Protein AF-A0A3M1E8W5-F1 (afdb_monomer)

Solvent-accessible surface area (backbone atoms only — not comparable to full-atom values): 5246 Å² total; per-residue (Å²): 135,89,78,79,86,84,64,93,81,84,90,83,86,65,88,94,55,67,92,78,48,79,51,68,68,58,39,51,53,50,53,53,54,50,52,52,50,48,43,40,60,74,74,43,95,48,77,80,78,76,74,88,78,76,87,82,74,73,45,92,86,75,56,81,61,78,76,81,71,88,83,73,133

Foldseek 3Di:
DPDDPPDDDDDDDDPPDDPDQPDPVSVVVVVQQVVQQCCQVPVHPHDHRDDPDDDPQDDPVPDRDDPPPPPDD

Radius of gyration: 15.53 Å; Cα contacts (8 Å, |Δi|>4): 26; chains: 1; bounding box: 23×38×46 Å

Structure (mmCIF, N/CA/C/O backbone):
data_AF-A0A3M1E8W5-F1
#
_entry.id   AF-A0A3M1E8W5-F1
#
loop_
_atom_site.group_PDB
_atom_site.id
_atom_site.type_symbol
_atom_site.label_atom_id
_atom_site.label_alt_id
_atom_site.label_comp_id
_atom_site.label_asym_id
_atom_site.label_entity_id
_atom_site.label_seq_id
_atom_site.pdbx_PDB_ins_code
_atom_site.Cartn_x
_atom_site.Cartn_y
_atom_site.Cartn_z
_atom_site.occupancy
_atom_site.B_iso_or_equiv
_atom_site.auth_seq_id
_atom_site.auth_comp_id
_atom_site.auth_asym_id
_atom_site.auth_atom_id
_atom_site.pdbx_PDB_model_num
ATOM 1 N N . LEU A 1 1 ? -4.435 -9.508 24.220 1.00 51.31 1 LEU A N 1
ATOM 2 C CA . LEU A 1 1 ? -5.710 -9.415 23.472 1.00 51.31 1 LEU A CA 1
ATOM 3 C C . LEU A 1 1 ? -5.464 -9.889 22.033 1.00 51.31 1 LEU A C 1
ATOM 5 O O . LEU A 1 1 ? -4.763 -9.200 21.307 1.00 51.31 1 LEU A O 1
ATOM 9 N N . LYS A 1 2 ? -5.939 -11.080 21.630 1.00 50.06 2 LYS A N 1
ATOM 10 C CA . LYS A 1 2 ? -5.819 -11.567 20.238 1.00 50.06 2 LYS A CA 1
ATOM 11 C C . LYS A 1 2 ? -7.021 -11.023 19.460 1.00 50.06 2 LYS A C 1
ATOM 13 O O . LYS A 1 2 ? -8.107 -11.587 19.528 1.00 50.06 2 LYS A O 1
ATOM 18 N N . VAL A 1 3 ? -6.864 -9.862 18.830 1.00 60.62 3 VAL A N 1
ATOM 19 C CA . VAL A 1 3 ? -7.962 -9.203 18.110 1.00 60.62 3 VAL A CA 1
ATOM 20 C C . VAL A 1 3 ? -8.021 -9.751 16.685 1.00 60.62 3 VAL A C 1
ATOM 22 O O . VAL A 1 3 ? -7.332 -9.263 15.799 1.00 60.62 3 VAL A O 1
ATOM 25 N N . LEU A 1 4 ? -8.835 -10.783 16.468 1.00 67.56 4 LEU A N 1
ATOM 26 C CA . LEU A 1 4 ? -9.248 -11.215 15.130 1.00 67.56 4 LEU A CA 1
ATOM 27 C C . LEU A 1 4 ? -10.578 -10.524 14.795 1.00 67.56 4 LEU A C 1
ATOM 29 O O . LEU A 1 4 ? -11.507 -10.555 15.598 1.00 67.56 4 LEU A O 1
ATOM 33 N N . GLY A 1 5 ? -10.659 -9.867 13.635 1.00 67.94 5 GLY A N 1
ATOM 34 C CA . GLY A 1 5 ? -11.918 -9.358 13.069 1.00 67.94 5 GLY A CA 1
ATOM 35 C C . GLY A 1 5 ? -12.343 -7.930 13.439 1.00 67.94 5 GLY A C 1
ATOM 36 O O . GLY A 1 5 ? -13.321 -7.453 12.881 1.00 67.94 5 GLY A O 1
ATOM 37 N N . LYS A 1 6 ? -11.626 -7.220 14.322 1.00 78.12 6 LYS A N 1
ATOM 38 C CA . LYS A 1 6 ? -11.889 -5.784 14.602 1.00 78.12 6 LYS A CA 1
ATOM 39 C C . LYS A 1 6 ? -10.871 -4.832 13.975 1.00 78.12 6 LYS A C 1
ATOM 41 O O . LYS A 1 6 ? -10.889 -3.643 14.268 1.00 78.12 6 LYS A O 1
ATOM 46 N N . VAL A 1 7 ? -9.950 -5.361 13.174 1.00 84.81 7 VAL A N 1
ATOM 47 C CA . VAL A 1 7 ? -8.910 -4.572 12.514 1.00 84.81 7 VAL A CA 1
ATOM 48 C C . VAL A 1 7 ? -9.112 -4.625 11.002 1.00 84.81 7 VAL A C 1
ATOM 50 O O . VAL A 1 7 ? -9.408 -5.701 10.475 1.00 84.81 7 VAL A O 1
ATOM 53 N N . PRO A 1 8 ? -8.967 -3.492 10.302 1.00 90.06 8 PRO A N 1
ATOM 54 C CA . PRO A 1 8 ? -9.067 -3.456 8.854 1.00 90.06 8 PRO A CA 1
ATOM 55 C C . PRO A 1 8 ? -7.908 -4.243 8.233 1.00 90.06 8 PRO A C 1
ATOM 57 O O . PRO A 1 8 ? -6.744 -4.023 8.565 1.00 90.06 8 PRO A O 1
ATOM 60 N N . VAL A 1 9 ? -8.227 -5.163 7.321 1.00 91.12 9 VAL A N 1
ATOM 61 C CA . VAL A 1 9 ? -7.245 -5.968 6.578 1.00 91.12 9 VAL A CA 1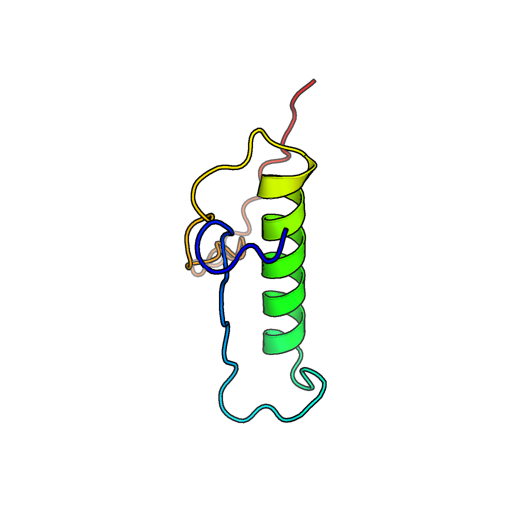
ATOM 62 C C . VAL A 1 9 ? -7.565 -5.890 5.092 1.00 91.12 9 VAL A C 1
ATOM 64 O O . VAL A 1 9 ? -8.729 -5.947 4.694 1.00 91.12 9 VAL A O 1
ATOM 67 N N . ARG A 1 10 ? -6.528 -5.777 4.258 1.00 92.75 10 ARG A N 1
ATOM 68 C CA . ARG A 1 10 ? -6.661 -5.772 2.801 1.00 92.75 10 ARG A CA 1
ATOM 69 C C . ARG A 1 10 ? -5.612 -6.666 2.157 1.00 92.75 10 ARG A C 1
ATOM 71 O O . ARG A 1 10 ? -4.419 -6.467 2.357 1.00 92.75 10 ARG A O 1
ATOM 78 N N . LEU A 1 11 ? -6.078 -7.602 1.334 1.00 93.31 11 LEU A N 1
ATOM 79 C CA . LEU A 1 11 ? -5.246 -8.350 0.399 1.00 93.31 11 LEU A CA 1
ATOM 80 C C . LEU A 1 11 ? -5.231 -7.617 -0.947 1.00 93.31 11 LEU A C 1
ATOM 82 O O . LEU A 1 11 ? -6.285 -7.276 -1.480 1.00 93.31 11 LEU A O 1
ATOM 86 N N . VAL A 1 12 ? -4.040 -7.389 -1.495 1.00 92.81 12 VAL A N 1
ATOM 87 C CA . VAL A 1 12 ? -3.840 -6.900 -2.865 1.00 92.81 12 VAL A CA 1
ATOM 88 C C . VAL A 1 12 ? -3.004 -7.942 -3.588 1.00 92.81 12 VAL A C 1
ATOM 90 O O . VAL A 1 12 ? -1.942 -8.326 -3.101 1.00 92.81 12 VAL A O 1
ATOM 93 N N . TRP A 1 13 ? -3.508 -8.430 -4.718 1.00 92.19 13 TRP A N 1
ATOM 94 C CA . TRP A 1 13 ? -2.869 -9.484 -5.497 1.00 92.19 13 TRP A CA 1
ATOM 95 C C . TRP A 1 13 ? -2.393 -8.943 -6.843 1.00 92.19 13 TRP A C 1
ATOM 97 O O . TRP A 1 13 ? -3.168 -8.308 -7.555 1.00 92.19 13 TRP A O 1
ATOM 107 N N . TYR A 1 14 ? -1.137 -9.226 -7.197 1.00 92.62 14 TYR A N 1
ATOM 108 C CA . TYR A 1 14 ? -0.526 -8.836 -8.469 1.00 92.62 14 TYR A CA 1
ATOM 109 C C . TYR A 1 14 ? -0.331 -10.078 -9.354 1.00 92.62 14 TYR A C 1
ATOM 111 O O . TYR A 1 14 ? 0.584 -10.867 -9.114 1.00 92.62 14 TYR A O 1
ATOM 119 N N . PRO A 1 15 ? -1.180 -10.303 -10.373 1.00 91.75 15 PRO A N 1
ATOM 120 C CA . PRO A 1 15 ? -1.102 -11.507 -11.195 1.00 91.75 15 PRO A CA 1
ATOM 121 C C . PRO A 1 15 ? 0.223 -11.630 -11.957 1.00 91.75 15 PRO A C 1
ATOM 123 O O . PRO A 1 15 ? 0.683 -10.691 -12.612 1.00 91.75 15 PRO A O 1
ATOM 126 N N . GLY A 1 16 ? 0.820 -12.823 -11.912 1.00 91.25 16 GLY A N 1
ATOM 127 C CA . GLY A 1 16 ? 2.084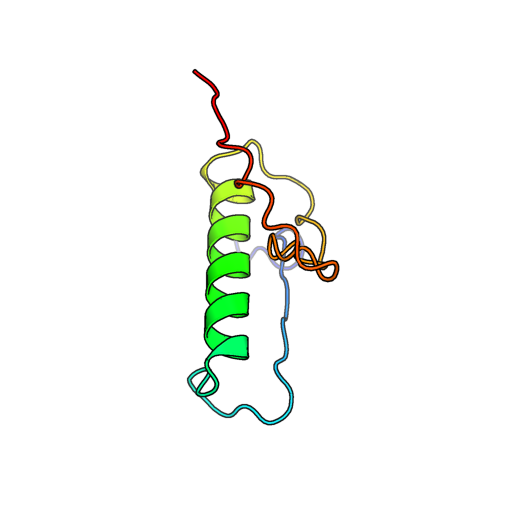 -13.116 -12.596 1.00 91.25 16 GLY A CA 1
ATOM 128 C C . GLY A 1 16 ? 3.322 -12.484 -11.949 1.00 91.25 16 GLY A C 1
ATOM 129 O O . GLY A 1 16 ? 4.394 -12.516 -12.555 1.00 91.25 16 GLY A O 1
ATOM 130 N N . GLU A 1 17 ? 3.186 -11.912 -10.751 1.00 90.38 17 GLU A N 1
ATOM 131 C CA . GLU A 1 17 ? 4.304 -11.552 -9.880 1.00 90.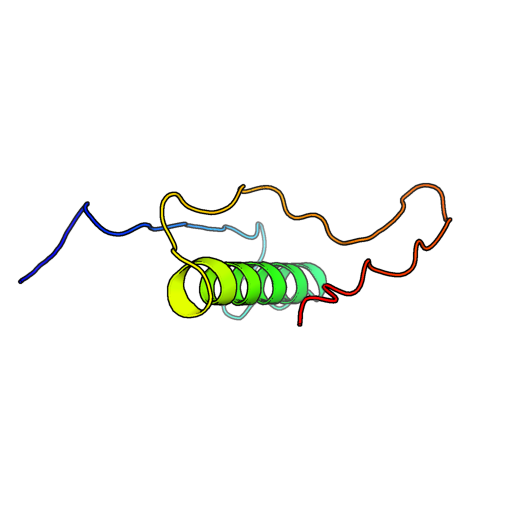38 17 GLU A CA 1
ATOM 132 C C . GLU A 1 17 ? 4.677 -12.709 -8.954 1.00 90.38 17 GLU A C 1
ATOM 134 O O . GLU A 1 17 ? 3.820 -13.451 -8.473 1.00 90.38 17 GLU A O 1
ATOM 139 N N . GLY A 1 18 ? 5.977 -12.849 -8.701 1.00 84.88 18 GLY A N 1
ATOM 140 C CA . GLY A 1 18 ? 6.507 -13.713 -7.649 1.00 84.88 18 GLY A CA 1
ATOM 141 C C . GLY A 1 18 ? 6.783 -12.919 -6.372 1.00 84.88 18 GLY A C 1
ATOM 142 O O . GLY A 1 18 ? 6.291 -11.807 -6.181 1.00 84.88 18 GLY A O 1
ATOM 143 N N . HIS A 1 19 ? 7.632 -13.456 -5.497 1.00 84.25 19 HIS A N 1
ATOM 144 C CA . HIS A 1 19 ? 8.105 -12.687 -4.350 1.00 84.25 19 HIS A CA 1
ATOM 145 C C . HIS A 1 19 ? 8.872 -11.429 -4.808 1.00 84.25 19 HIS A C 1
ATOM 147 O O . HIS A 1 19 ? 9.744 -11.504 -5.676 1.00 84.25 19 HIS A O 1
ATOM 153 N N . GLY A 1 20 ? 8.562 -10.278 -4.201 1.00 79.88 20 GLY A N 1
ATOM 154 C CA . GLY A 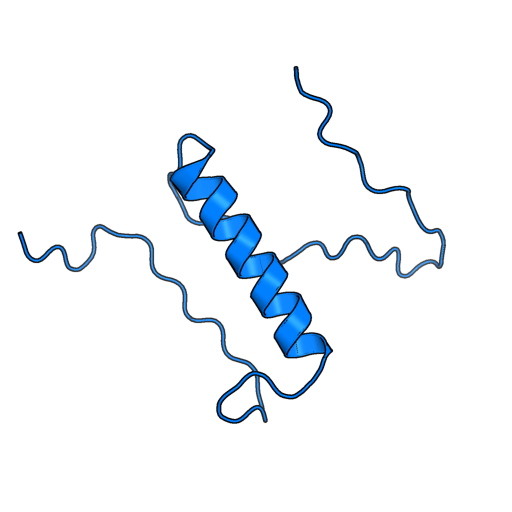1 20 ? 9.358 -9.052 -4.327 1.00 79.88 20 GLY A CA 1
ATOM 155 C C . GLY A 1 20 ? 8.857 -7.976 -5.300 1.00 79.88 20 GLY A C 1
ATOM 156 O O . GLY A 1 20 ? 9.605 -7.023 -5.520 1.00 79.88 20 GLY A O 1
ATOM 157 N N . ASN A 1 21 ? 7.641 -8.088 -5.862 1.00 84.38 21 ASN A N 1
ATOM 158 C CA . ASN A 1 21 ? 7.039 -7.092 -6.773 1.00 84.38 21 ASN A CA 1
ATOM 159 C C . ASN A 1 21 ? 8.049 -6.613 -7.839 1.00 84.38 21 ASN A C 1
ATOM 161 O O . ASN A 1 21 ? 8.541 -5.477 -7.796 1.00 84.38 21 ASN A O 1
ATOM 165 N N . ARG A 1 22 ? 8.447 -7.521 -8.741 1.00 87.06 22 ARG A N 1
ATOM 166 C CA . ARG A 1 22 ? 9.559 -7.303 -9.679 1.00 87.06 22 ARG A CA 1
ATOM 167 C C . ARG A 1 22 ? 9.223 -6.300 -10.778 1.00 87.06 22 ARG A C 1
ATOM 169 O O . ARG A 1 22 ? 10.122 -5.579 -11.205 1.00 87.06 22 ARG A O 1
ATOM 176 N N . ARG A 1 23 ? 7.982 -6.246 -11.266 1.00 93.06 23 ARG A N 1
ATOM 177 C CA . ARG A 1 23 ? 7.568 -5.286 -12.299 1.00 93.06 23 ARG A CA 1
ATOM 178 C C . ARG A 1 23 ? 7.379 -3.907 -11.676 1.00 93.06 23 ARG A C 1
ATOM 180 O O . ARG A 1 23 ? 6.775 -3.757 -10.613 1.00 93.06 23 ARG A O 1
ATOM 187 N N . THR A 1 24 ? 7.833 -2.885 -12.397 1.00 93.12 24 THR A N 1
ATOM 188 C CA . THR A 1 24 ? 7.774 -1.480 -11.970 1.00 93.12 24 THR A CA 1
ATOM 189 C C . THR A 1 24 ? 6.359 -1.044 -11.598 1.00 93.12 24 THR A C 1
ATOM 191 O O . THR A 1 24 ? 6.173 -0.423 -10.557 1.00 93.12 24 THR A O 1
ATOM 194 N N . ALA A 1 25 ? 5.358 -1.428 -12.397 1.00 91.50 25 ALA A N 1
ATOM 195 C CA . ALA A 1 25 ? 3.962 -1.073 -12.148 1.00 91.50 25 ALA A CA 1
ATOM 196 C C . ALA A 1 25 ? 3.434 -1.643 -10.819 1.00 91.50 25 ALA A C 1
ATOM 198 O O . ALA A 1 25 ? 2.843 -0.909 -10.032 1.00 91.50 25 ALA A O 1
ATOM 199 N N . ALA A 1 26 ? 3.703 -2.922 -10.531 1.00 93.50 26 ALA A N 1
ATOM 200 C CA . ALA A 1 26 ? 3.277 -3.565 -9.286 1.00 93.50 26 ALA A CA 1
ATOM 201 C C . ALA A 1 26 ? 3.968 -2.942 -8.065 1.00 93.50 26 ALA A C 1
ATOM 203 O O . ALA A 1 26 ? 3.329 -2.669 -7.051 1.00 93.50 26 ALA A O 1
ATOM 204 N N . ARG A 1 27 ? 5.272 -2.657 -8.173 1.00 93.12 27 ARG A N 1
ATOM 205 C CA . ARG A 1 27 ? 6.028 -1.975 -7.114 1.00 93.12 27 ARG A CA 1
ATOM 206 C C . ARG A 1 27 ? 5.494 -0.569 -6.839 1.00 93.12 27 ARG A C 1
ATOM 208 O O . ARG A 1 27 ? 5.373 -0.183 -5.680 1.00 93.12 27 ARG A O 1
ATOM 215 N N . TYR A 1 28 ? 5.202 0.188 -7.893 1.00 93.62 28 TYR A N 1
ATOM 216 C CA . TYR A 1 28 ? 4.688 1.546 -7.777 1.00 93.62 28 TYR A CA 1
ATOM 217 C C . TYR A 1 28 ? 3.302 1.572 -7.123 1.00 93.62 28 TYR A C 1
ATOM 219 O O . TYR A 1 28 ? 3.129 2.242 -6.107 1.00 93.62 28 TYR A O 1
ATOM 227 N N . ASP A 1 29 ? 2.355 0.771 -7.622 1.00 94.38 29 ASP A N 1
ATOM 228 C CA . ASP A 1 29 ? 1.019 0.658 -7.025 1.00 94.38 29 ASP A CA 1
ATOM 229 C C . ASP A 1 29 ? 1.085 0.199 -5.556 1.00 94.38 29 ASP A C 1
ATOM 231 O O . ASP A 1 29 ? 0.431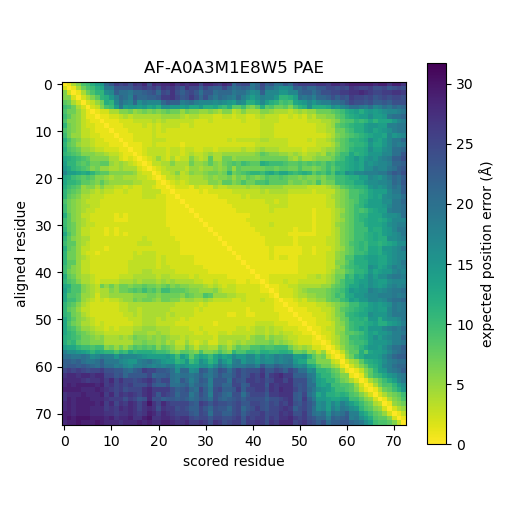 0.795 -4.699 1.00 94.38 29 ASP A O 1
ATOM 235 N N . TYR A 1 30 ? 1.937 -0.782 -5.231 1.00 94.31 30 TYR A N 1
ATOM 236 C CA . TYR A 1 30 ? 2.148 -1.217 -3.847 1.00 94.31 30 TYR A CA 1
ATOM 237 C C . TYR A 1 30 ? 2.576 -0.058 -2.936 1.00 94.31 30 TYR A C 1
ATOM 239 O O . TYR A 1 30 ? 1.989 0.139 -1.870 1.00 94.31 30 TYR A O 1
ATOM 247 N N . ASN A 1 31 ? 3.564 0.735 -3.363 1.00 94.94 31 ASN A N 1
ATOM 248 C CA . ASN A 1 31 ? 4.055 1.869 -2.582 1.00 94.94 31 ASN A CA 1
ATOM 249 C C . ASN A 1 31 ? 2.962 2.922 -2.358 1.00 94.94 31 ASN A C 1
ATOM 251 O O . ASN A 1 31 ? 2.798 3.396 -1.234 1.00 94.94 31 ASN A O 1
ATOM 255 N N . LEU A 1 32 ? 2.173 3.247 -3.386 1.00 96.00 32 LEU A N 1
ATOM 256 C CA . LEU A 1 32 ? 1.066 4.199 -3.257 1.00 96.00 32 LEU A CA 1
ATOM 257 C C . LEU A 1 32 ? -0.013 3.691 -2.295 1.00 96.00 32 LEU A C 1
ATOM 259 O O . LEU A 1 32 ? -0.465 4.429 -1.417 1.00 96.00 32 LEU A O 1
ATOM 263 N N . ARG A 1 33 ? -0.399 2.414 -2.404 1.00 96.19 33 ARG A N 1
ATOM 264 C CA . ARG A 1 33 ? -1.373 1.801 -1.488 1.00 96.19 33 ARG A CA 1
ATOM 265 C C . ARG A 1 33 ? -0.875 1.804 -0.051 1.00 96.19 33 ARG A C 1
ATOM 267 O O . ARG A 1 33 ? -1.657 2.107 0.847 1.00 96.19 33 ARG A O 1
ATOM 274 N N . MET A 1 34 ? 0.402 1.494 0.155 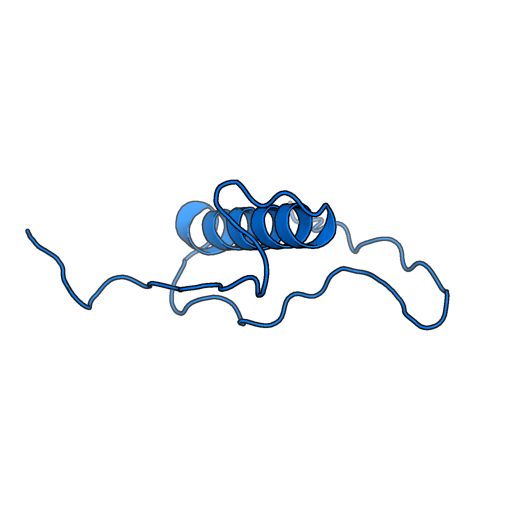1.00 95.50 34 MET A N 1
ATOM 275 C CA . MET A 1 34 ? 1.039 1.490 1.468 1.00 95.50 34 MET A CA 1
ATOM 276 C C . MET A 1 34 ? 1.039 2.892 2.088 1.00 95.50 34 MET A C 1
ATOM 278 O O . MET A 1 34 ? 0.580 3.057 3.218 1.00 95.50 34 MET A O 1
ATOM 282 N N . MET A 1 35 ? 1.470 3.913 1.342 1.00 96.06 35 MET A N 1
ATOM 283 C CA . MET A 1 35 ? 1.470 5.295 1.831 1.00 96.06 35 MET A CA 1
ATOM 284 C C . MET A 1 35 ? 0.057 5.792 2.143 1.00 96.06 35 MET A C 1
ATOM 286 O O . MET A 1 35 ? -0.165 6.360 3.211 1.00 96.06 35 MET A O 1
ATOM 290 N N . ARG A 1 36 ? -0.925 5.510 1.275 1.00 96.06 36 ARG A N 1
ATOM 291 C CA . ARG A 1 36 ? -2.336 5.837 1.531 1.00 96.06 36 ARG A CA 1
ATOM 292 C C . ARG A 1 36 ? -2.867 5.148 2.789 1.00 96.06 36 ARG A C 1
ATOM 294 O O . ARG A 1 36 ? -3.599 5.767 3.555 1.00 96.06 36 ARG A O 1
ATOM 301 N N . TRP A 1 37 ? -2.492 3.888 3.018 1.00 96.06 37 TRP A N 1
ATOM 302 C CA . TRP A 1 37 ? -2.893 3.135 4.209 1.00 96.06 37 TRP A CA 1
ATOM 303 C C . TRP A 1 37 ? -2.328 3.754 5.490 1.00 96.06 37 TRP A C 1
ATOM 305 O O . TRP A 1 37 ? -3.067 3.972 6.448 1.00 96.06 37 TRP A O 1
ATOM 315 N N . PHE A 1 38 ? -1.035 4.091 5.493 1.00 96.06 38 PHE A N 1
ATOM 316 C CA . PHE A 1 38 ? -0.405 4.748 6.635 1.00 96.06 38 PHE A CA 1
ATOM 317 C C . PHE A 1 38 ? -0.971 6.138 6.889 1.00 96.06 38 PHE A C 1
ATOM 319 O O . PHE A 1 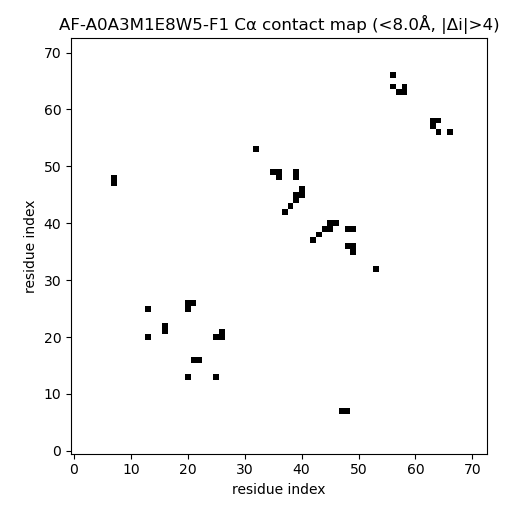38 ? -1.279 6.459 8.032 1.00 96.06 38 PHE A O 1
ATOM 326 N N . ASN A 1 39 ? -1.156 6.948 5.847 1.00 95.94 39 ASN A N 1
ATOM 327 C CA . ASN A 1 39 ? -1.742 8.273 6.009 1.00 95.94 39 ASN A CA 1
ATOM 328 C C . ASN A 1 39 ? -3.153 8.174 6.610 1.00 95.94 39 ASN A C 1
ATOM 330 O O . ASN A 1 39 ? -3.429 8.846 7.597 1.00 95.94 39 ASN A O 1
ATOM 334 N N . HIS A 1 40 ? -3.999 7.270 6.104 1.00 95.38 40 HIS A N 1
ATOM 335 C CA . HIS A 1 40 ? -5.367 7.105 6.593 1.00 95.38 40 HIS A CA 1
ATOM 336 C C . HIS A 1 40 ? -5.438 6.661 8.065 1.00 95.38 40 HIS A C 1
ATOM 338 O O . HIS A 1 40 ? -6.207 7.232 8.832 1.00 95.38 40 HIS A O 1
ATOM 344 N N . TYR A 1 41 ? -4.641 5.668 8.478 1.00 94.44 41 TYR A N 1
ATOM 345 C CA . TYR A 1 41 ? -4.744 5.096 9.829 1.00 94.44 41 TYR A CA 1
ATOM 346 C C . TYR A 1 41 ? -3.823 5.721 10.877 1.00 94.44 41 TYR A C 1
ATOM 348 O O . TYR A 1 41 ? -4.112 5.604 12.064 1.00 94.44 41 TYR A O 1
ATOM 356 N N . LEU A 1 42 ? -2.704 6.324 10.468 1.00 94.44 42 LEU A N 1
ATOM 357 C CA . LEU A 1 42 ? -1.709 6.871 11.398 1.00 94.44 42 LEU A CA 1
ATOM 358 C C . LEU A 1 42 ? -1.693 8.399 11.428 1.00 94.44 42 LEU A C 1
ATOM 360 O O . LEU A 1 42 ? -1.336 8.968 12.455 1.00 94.44 42 LEU A O 1
ATOM 364 N N . LYS A 1 43 ? -2.037 9.063 10.318 1.00 93.38 43 LYS A N 1
ATOM 365 C CA . LYS A 1 43 ? -2.006 10.533 10.208 1.00 93.38 43 LYS A CA 1
ATOM 366 C C . LYS A 1 43 ? -3.390 11.177 10.110 1.00 93.38 43 LYS A C 1
ATOM 368 O O . LYS A 1 43 ? -3.493 12.397 10.124 1.00 93.38 43 LYS A O 1
ATOM 373 N N . SER A 1 44 ? -4.451 10.386 10.003 1.00 92.38 44 SER A N 1
ATOM 374 C CA . SER A 1 44 ? -5.842 10.842 9.936 1.00 92.38 44 SER A CA 1
ATOM 375 C C . SER A 1 44 ? -6.682 10.108 10.993 1.00 92.38 44 SER A C 1
ATOM 377 O O . SER A 1 44 ? -6.170 9.191 11.635 1.00 92.38 44 SER A O 1
ATOM 379 N N . PRO A 1 45 ? -7.966 10.467 11.195 1.00 91.38 45 PRO A N 1
ATOM 380 C CA . PRO A 1 45 ? -8.822 9.804 12.186 1.00 91.38 45 PRO A CA 1
ATOM 381 C C . PRO A 1 45 ? -9.035 8.289 11.979 1.00 91.38 45 PRO A C 1
ATOM 383 O O . PRO A 1 45 ? -9.592 7.635 12.859 1.00 91.38 45 PRO A O 1
ATOM 386 N N . GLY A 1 46 ? -8.606 7.720 10.845 1.00 90.06 46 GLY A N 1
ATOM 387 C CA . GLY A 1 46 ? -8.823 6.317 10.496 1.00 90.06 46 GLY A CA 1
ATOM 388 C C . GLY A 1 46 ? -10.280 6.007 10.149 1.00 90.06 46 GLY A C 1
ATOM 389 O O . GLY A 1 46 ? -11.003 6.860 9.634 1.00 90.06 46 GLY A O 1
ATOM 390 N N . GLY A 1 47 ? -10.700 4.771 10.440 1.00 91.56 47 GLY A N 1
ATOM 391 C CA . GLY A 1 47 ? -12.052 4.269 10.185 1.00 91.56 47 GLY A CA 1
ATOM 392 C C . GLY A 1 47 ? -12.090 3.152 9.144 1.00 91.56 47 GLY A C 1
ATOM 393 O O . GLY A 1 47 ? -11.249 2.242 9.144 1.00 91.56 47 GLY A O 1
ATOM 394 N N . ASP A 1 48 ? -13.097 3.200 8.277 1.00 93.00 48 ASP A N 1
ATOM 395 C CA . ASP A 1 48 ? -13.229 2.227 7.201 1.00 93.00 48 ASP A CA 1
ATOM 396 C C . ASP A 1 48 ? -12.079 2.359 6.194 1.00 93.00 48 ASP A C 1
ATOM 398 O O . ASP A 1 48 ? -11.643 3.472 5.892 1.00 93.00 48 ASP A O 1
ATOM 402 N N . PRO A 1 49 ? -11.583 1.239 5.640 1.00 93.19 49 PRO A N 1
ATOM 403 C CA . PRO A 1 49 ? -10.484 1.259 4.687 1.00 93.19 49 PRO A CA 1
ATOM 404 C C . PRO A 1 49 ? -10.725 2.233 3.527 1.00 93.19 49 PRO A C 1
ATOM 406 O O . PRO A 1 49 ? -11.814 2.219 2.949 1.00 93.19 49 PRO A O 1
ATOM 409 N N . PRO A 1 50 ? -9.701 2.989 3.081 1.00 94.12 50 PRO A N 1
ATOM 410 C CA . PRO A 1 50 ? -9.843 3.870 1.924 1.00 94.12 50 PRO A CA 1
ATOM 411 C C . PRO A 1 50 ? -10.264 3.063 0.683 1.00 94.12 50 PRO A C 1
ATOM 413 O O . PRO A 1 50 ? -9.957 1.865 0.625 1.00 94.12 50 PRO A O 1
ATOM 416 N N . PRO A 1 51 ? -10.904 3.668 -0.335 1.00 94.25 51 PRO A N 1
ATOM 417 C CA . PRO A 1 51 ? -11.374 2.960 -1.528 1.00 94.25 51 PRO A CA 1
ATOM 418 C C . PRO A 1 51 ? -10.316 2.041 -2.153 1.00 94.25 51 PRO A C 1
ATOM 420 O O . PRO A 1 51 ? -9.115 2.317 -2.095 1.00 94.25 51 PRO A O 1
ATOM 423 N N . PHE A 1 52 ? -10.738 0.910 -2.724 1.00 92.06 52 PHE A N 1
ATOM 424 C CA . PHE A 1 52 ? -9.795 -0.025 -3.344 1.00 92.06 52 PHE A CA 1
ATOM 425 C C . PHE A 1 52 ? -9.101 0.602 -4.556 1.00 92.06 52 PHE A C 1
ATOM 427 O O . PHE A 1 52 ? -7.880 0.487 -4.683 1.00 92.06 52 PHE A O 1
ATOM 434 N N . GLU A 1 53 ? -9.861 1.284 -5.408 1.00 92.00 53 GLU A N 1
ATOM 435 C CA . GLU A 1 53 ? -9.333 1.990 -6.571 1.00 92.00 53 GLU A CA 1
ATOM 436 C C . GLU A 1 53 ? -8.337 3.064 -6.148 1.00 92.00 53 GLU A C 1
ATOM 438 O O . GLU A 1 53 ? -8.486 3.707 -5.104 1.00 92.00 53 GLU A O 1
ATOM 443 N N . LEU A 1 54 ? -7.274 3.207 -6.932 1.00 91.00 54 LEU A N 1
ATOM 444 C CA . LEU A 1 54 ? -6.230 4.185 -6.692 1.00 91.00 54 LEU A CA 1
ATOM 445 C C . LEU A 1 54 ? -6.239 5.179 -7.847 1.00 91.00 54 LEU A C 1
ATOM 447 O O . LEU A 1 54 ? -6.188 4.781 -9.008 1.00 91.00 54 LEU A O 1
ATOM 451 N N . GLN A 1 55 ? -6.330 6.462 -7.518 1.00 88.88 55 GLN A N 1
ATOM 452 C CA . GLN A 1 55 ? -6.135 7.522 -8.492 1.00 88.88 55 GLN A CA 1
ATOM 453 C C . GLN A 1 55 ? -4.631 7.714 -8.645 1.00 88.88 55 GLN A C 1
ATOM 455 O O . GLN A 1 55 ? -3.949 8.088 -7.695 1.00 88.88 55 GLN A O 1
ATOM 460 N N . TYR A 1 56 ? -4.113 7.394 -9.825 1.00 84.50 56 TYR A N 1
ATOM 461 C CA . TYR A 1 56 ? -2.680 7.480 -10.101 1.00 84.50 56 TYR A CA 1
ATOM 462 C C . TYR A 1 56 ? -2.240 8.873 -10.565 1.00 84.50 56 TYR A C 1
ATOM 464 O O . TYR A 1 56 ? -1.064 9.068 -10.843 1.00 84.50 56 TYR A O 1
ATOM 472 N N . GLY A 1 57 ? -3.175 9.825 -10.676 1.00 80.88 57 GLY A N 1
ATOM 473 C CA . GLY A 1 57 ? -2.886 11.173 -11.170 1.00 80.88 57 GLY A CA 1
ATOM 474 C C . GLY A 1 57 ? -2.479 11.214 -12.645 1.00 80.88 57 GLY A C 1
ATOM 475 O O . GLY A 1 57 ? -1.890 12.193 -13.076 1.00 80.88 5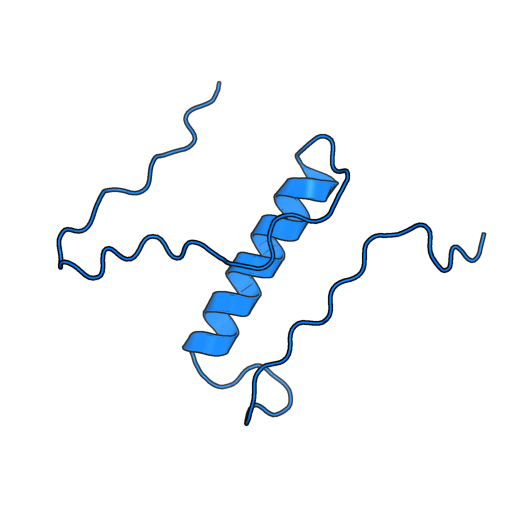7 GLY A O 1
ATOM 476 N N . PHE A 1 58 ? -2.761 10.155 -13.413 1.00 73.31 58 PHE A N 1
ATOM 477 C CA . PHE A 1 58 ? -2.547 10.158 -14.855 1.00 73.31 58 PHE A CA 1
ATOM 478 C C . PHE A 1 58 ? -3.813 10.619 -15.557 1.00 73.31 58 PHE A C 1
ATOM 480 O O . PHE A 1 58 ? -4.866 9.984 -15.460 1.00 73.31 58 PHE A O 1
ATOM 487 N N . ASP A 1 59 ? -3.676 11.688 -16.315 1.00 67.94 59 ASP A N 1
ATOM 488 C CA . ASP A 1 59 ? -4.678 12.126 -17.259 1.00 67.94 59 ASP A CA 1
ATOM 489 C C . ASP A 1 59 ? -4.480 11.340 -18.566 1.00 67.94 59 ASP A C 1
ATOM 491 O O . ASP A 1 59 ? -3.549 11.570 -19.338 1.00 67.94 59 ASP A O 1
ATOM 495 N N . LEU A 1 60 ? -5.349 10.352 -18.811 1.00 63.78 60 LEU A N 1
ATOM 496 C CA . LEU A 1 60 ? -5.298 9.514 -20.023 1.00 63.78 60 LEU A CA 1
ATOM 497 C C . LEU A 1 60 ? -5.572 10.311 -21.316 1.00 63.78 60 LEU A C 1
ATOM 499 O O . 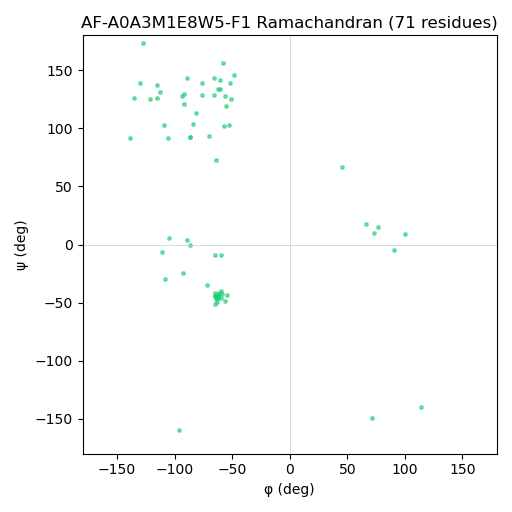LEU A 1 60 ? -5.411 9.776 -22.411 1.00 63.78 60 LEU A O 1
ATOM 503 N N . ASP A 1 61 ? -5.989 11.574 -21.190 1.00 70.56 61 ASP A N 1
ATOM 504 C CA . ASP A 1 61 ? -6.206 12.524 -22.282 1.00 70.56 61 ASP A CA 1
ATOM 505 C C . ASP A 1 61 ? -4.947 13.350 -22.635 1.00 70.56 61 ASP A C 1
ATOM 507 O O . ASP A 1 61 ? -5.003 14.202 -23.525 1.00 70.56 61 ASP A O 1
ATOM 511 N N . GLY A 1 62 ? -3.804 13.080 -21.988 1.00 56.66 62 GLY A N 1
ATOM 512 C CA . GLY A 1 62 ? -2.519 13.717 -22.285 1.00 56.66 62 GLY A CA 1
ATOM 513 C C . GLY A 1 62 ? -2.376 15.140 -21.746 1.00 56.66 62 GLY A C 1
ATOM 514 O O . GLY A 1 62 ? -1.478 15.865 -22.176 1.00 56.66 62 GLY A O 1
ATOM 515 N N . LYS A 1 63 ? -3.249 15.568 -20.829 1.00 55.75 63 LYS A N 1
ATOM 516 C CA . LYS A 1 63 ? -3.096 16.840 -20.121 1.00 55.75 63 LYS A CA 1
ATOM 517 C C . LYS A 1 63 ? -2.650 16.569 -18.701 1.00 55.75 63 LYS A C 1
ATOM 519 O O . LYS A 1 63 ? -3.506 16.423 -17.847 1.00 55.75 63 LYS A O 1
ATOM 524 N N . ASP A 1 64 ? -1.344 16.545 -18.453 1.00 57.84 64 ASP A N 1
ATOM 525 C CA . ASP A 1 64 ? -0.807 16.469 -17.093 1.00 57.84 64 ASP A CA 1
ATOM 526 C C . ASP A 1 64 ? -1.430 17.581 -16.232 1.00 57.84 64 ASP A C 1
ATOM 528 O O . ASP A 1 64 ? -1.063 18.756 -16.357 1.00 57.84 64 ASP A O 1
ATOM 532 N N . LYS A 1 65 ? -2.404 17.253 -15.375 1.00 56.03 65 LYS A N 1
ATOM 533 C CA . LYS A 1 65 ? -2.824 18.184 -14.333 1.00 56.03 65 LYS A CA 1
ATOM 534 C C . LYS A 1 65 ? -1.765 18.151 -13.235 1.00 56.03 65 LYS A C 1
ATOM 536 O O . LYS A 1 65 ? -1.410 17.066 -12.769 1.00 56.03 65 LYS A O 1
ATOM 541 N N . PRO A 1 66 ? -1.243 19.314 -12.806 1.00 50.16 66 PRO A N 1
ATOM 542 C CA . PRO A 1 66 ? -0.391 19.351 -11.631 1.00 50.16 66 PRO A CA 1
ATOM 543 C C . PRO A 1 66 ? -1.177 18.742 -10.470 1.00 50.16 66 PRO A C 1
ATOM 545 O O . PRO A 1 66 ? -2.335 19.104 -10.250 1.00 50.16 66 PRO A O 1
ATOM 548 N N . GLY A 1 67 ? -0.563 17.767 -9.795 1.00 54.72 67 GLY A N 1
ATOM 549 C CA . GLY A 1 67 ? -1.141 17.145 -8.613 1.00 54.72 67 GLY A CA 1
ATOM 550 C C . GLY A 1 67 ? -1.549 18.240 -7.640 1.00 54.72 67 GLY A C 1
ATOM 551 O O . GLY A 1 67 ? -0.742 19.114 -7.334 1.00 54.72 67 GLY A O 1
ATOM 552 N N . GLU A 1 68 ? -2.814 18.219 -7.234 1.00 51.66 68 GLU A N 1
ATOM 553 C CA . GLU A 1 68 ? -3.350 19.097 -6.205 1.00 51.66 68 GLU A CA 1
ATOM 554 C C . GLU A 1 68 ? -2.499 18.870 -4.949 1.00 51.66 68 GLU A C 1
ATOM 556 O O . GLU A 1 68 ? -2.575 17.819 -4.310 1.00 51.66 68 GLU A O 1
ATOM 561 N N . GLU A 1 69 ? -1.573 19.797 -4.686 1.00 48.62 69 GLU A N 1
ATOM 562 C CA . GLU A 1 69 ? -0.859 19.870 -3.421 1.00 48.62 69 GLU A CA 1
ATOM 563 C C . GLU A 1 69 ? -1.931 19.967 -2.339 1.00 48.62 69 GLU A C 1
ATOM 565 O O . GLU A 1 69 ? -2.736 20.899 -2.339 1.00 48.62 69 GLU A O 1
ATOM 570 N N . ASP A 1 70 ? -1.952 18.987 -1.434 1.00 48.34 70 ASP A N 1
ATOM 571 C CA . ASP A 1 70 ? -2.668 19.074 -0.167 1.00 48.34 70 ASP A CA 1
ATOM 572 C C . ASP A 1 70 ? -2.027 20.205 0.668 1.00 48.34 70 ASP A C 1
ATOM 574 O O . ASP A 1 70 ? -1.299 19.968 1.633 1.00 48.34 70 ASP A O 1
ATOM 578 N N . ASP A 1 71 ? -2.279 21.453 0.270 1.00 46.50 71 ASP A N 1
ATOM 579 C CA . ASP A 1 71 ? -2.114 22.646 1.084 1.00 46.50 71 ASP A CA 1
ATOM 580 C C . ASP A 1 71 ? -3.195 22.612 2.161 1.00 46.50 71 ASP A C 1
ATOM 582 O O . ASP A 1 71 ? -4.343 23.016 1.956 1.00 46.50 71 ASP A O 1
ATOM 586 N N . LYS A 1 72 ? -2.836 22.064 3.322 1.00 39.84 72 LYS A N 1
ATOM 587 C CA . LYS A 1 72 ? -3.524 22.349 4.581 1.00 39.84 72 LYS A CA 1
ATOM 588 C C . LYS A 1 72 ? -2.508 22.499 5.710 1.00 39.84 72 LYS A C 1
ATOM 590 O O . LYS A 1 72 ? -2.197 21.516 6.374 1.00 39.84 72 LYS A O 1
ATOM 595 N N . GLY A 1 73 ? -2.088 23.755 5.901 1.00 36.06 73 GLY A N 1
ATOM 596 C CA . GLY A 1 73 ? -2.007 24.455 7.198 1.00 36.06 73 GLY A CA 1
ATOM 597 C C . GLY A 1 73 ? -0.943 24.019 8.190 1.00 36.06 73 GLY A C 1
ATOM 598 O O . GLY A 1 73 ? -1.149 22.975 8.845 1.00 36.06 73 GLY A O 1
#

Mean predicted aligned error: 9.62 Å

pLDDT: mean 81.28, std 17.3, range [36.06, 96.19]

Sequence (73 aa):
LKVLGKVPVRLVWYPGEGHGNRRTAARYDYNLRMMRWFNHYLKSPGGDPPPFELQYGFDLDGKDKPGEEDDKG

Secondary structure (DSSP, 8-state):
----SSS-------TT--TT--SHHHHHHHHHHHHHHHIIIIIS---SPPPSS------TTS--PPP------